Protein AF-A0A353PZ80-F1 (afdb_monomer)

Foldseek 3Di:
DDDPPDDPLQDDPPDPDDDPLVVLLVSLVSCVVVVVDVDSVVFSVQLVVVCVVDFQDPDPPDGDRGD

Mean predicted aligned error: 3.82 Å

Radius of gyration: 12.67 Å; Cα contacts (8 Å, |Δi|>4): 48; chains: 1; bounding box: 36×25×28 Å

Secondary structure (DSSP, 8-state):
-------GGG---S----SHHHHHHHHHHHHHHTTS-S-HHHHHHHHHHHHHTS--EEETTEE----

Structure (mmCIF, N/CA/C/O backbone):
data_AF-A0A353PZ80-F1
#
_entry.id   AF-A0A353PZ80-F1
#
loop_
_atom_site.group_PDB
_atom_site.id
_atom_site.type_symbol
_atom_site.label_atom_id
_atom_site.label_alt_id
_atom_site.label_comp_id
_atom_site.label_asym_id
_atom_site.label_entity_id
_atom_site.label_seq_id
_atom_site.pdbx_PDB_ins_code
_atom_site.Cartn_x
_atom_site.Cartn_y
_atom_site.Cartn_z
_atom_site.occupancy
_atom_site.B_iso_or_equiv
_atom_site.auth_seq_id
_atom_site.auth_comp_id
_atom_site.auth_asym_id
_atom_site.auth_atom_id
_atom_site.pdbx_PDB_model_num
ATOM 1 N N . MET A 1 1 ? -24.572 -8.326 -6.965 1.00 46.59 1 MET A N 1
ATOM 2 C CA . MET A 1 1 ? -24.115 -7.509 -5.821 1.00 46.59 1 MET A CA 1
ATOM 3 C C . MET A 1 1 ? -23.037 -6.568 -6.324 1.00 46.59 1 MET A C 1
ATOM 5 O O . MET A 1 1 ? -22.032 -7.046 -6.831 1.00 46.59 1 MET A O 1
ATOM 9 N N . LYS A 1 2 ? -23.274 -5.255 -6.275 1.00 52.19 2 LYS A N 1
ATOM 10 C CA . LYS A 1 2 ? -22.240 -4.244 -6.517 1.00 52.19 2 LYS A CA 1
ATOM 11 C C . LYS A 1 2 ? -21.582 -4.020 -5.157 1.00 52.19 2 LYS A C 1
ATOM 13 O O . LYS A 1 2 ? -22.241 -3.506 -4.263 1.00 52.19 2 LYS A O 1
ATOM 18 N N . TYR A 1 3 ? -20.371 -4.528 -4.958 1.00 63.28 3 TYR A N 1
ATOM 19 C CA . TYR A 1 3 ? -19.622 -4.200 -3.751 1.00 63.28 3 TYR A CA 1
ATOM 20 C C . TYR A 1 3 ? -19.037 -2.812 -3.966 1.00 63.28 3 TYR A C 1
ATOM 22 O O . TYR A 1 3 ? -18.251 -2.616 -4.894 1.00 63.28 3 TYR A O 1
ATOM 30 N N . ASP A 1 4 ? -19.439 -1.853 -3.141 1.00 66.00 4 ASP A N 1
ATOM 31 C CA . ASP A 1 4 ? -18.708 -0.599 -3.041 1.00 66.00 4 ASP A CA 1
ATOM 32 C C . ASP A 1 4 ? -17.349 -0.934 -2.410 1.00 66.00 4 ASP A C 1
ATOM 34 O O . ASP A 1 4 ? -17.232 -1.226 -1.222 1.00 66.00 4 ASP A O 1
ATOM 38 N N . LEU A 1 5 ? -16.324 -1.017 -3.259 1.00 76.56 5 LEU A N 1
ATOM 39 C CA . LEU A 1 5 ? -14.948 -1.348 -2.867 1.00 76.56 5 LEU A CA 1
ATOM 40 C C . LEU A 1 5 ? -14.159 -0.109 -2.426 1.00 76.56 5 LEU A C 1
ATOM 42 O O . LEU A 1 5 ? -13.041 -0.229 -1.932 1.00 76.56 5 LEU A O 1
ATOM 46 N N . VAL A 1 6 ? -14.735 1.080 -2.611 1.00 85.94 6 VAL A N 1
ATOM 47 C CA . VAL A 1 6 ? -14.109 2.364 -2.303 1.00 85.94 6 VAL A CA 1
ATOM 48 C C . VAL A 1 6 ? -15.059 3.177 -1.435 1.00 85.94 6 VAL A C 1
ATOM 50 O O . VAL A 1 6 ? -16.186 3.467 -1.831 1.00 85.94 6 VAL A O 1
ATOM 53 N N . TYR A 1 7 ? -14.573 3.574 -0.263 1.00 89.00 7 TYR A N 1
ATOM 54 C CA . TYR A 1 7 ? -15.292 4.402 0.701 1.00 89.00 7 TYR A CA 1
ATOM 55 C C . TYR A 1 7 ? -14.619 5.768 0.776 1.00 89.00 7 TYR A C 1
ATOM 57 O O . TYR A 1 7 ? -13.393 5.842 0.714 1.00 89.00 7 TYR A O 1
ATOM 65 N N . LYS A 1 8 ? -15.401 6.846 0.926 1.00 91.56 8 LYS A N 1
ATOM 66 C CA . LYS A 1 8 ? -14.865 8.219 1.006 1.00 91.56 8 LYS A CA 1
ATOM 67 C C . LYS A 1 8 ? -13.822 8.367 2.112 1.00 91.56 8 LYS A C 1
ATOM 69 O O . LYS A 1 8 ? -12.801 9.005 1.889 1.00 91.56 8 LYS A O 1
ATOM 74 N N . ASP A 1 9 ? -14.048 7.700 3.238 1.00 90.81 9 ASP A N 1
ATOM 75 C CA . ASP A 1 9 ? -13.151 7.714 4.396 1.00 90.81 9 ASP A CA 1
ATOM 76 C C . ASP A 1 9 ? -11.801 7.038 4.111 1.00 90.81 9 ASP A C 1
ATOM 78 O O . ASP A 1 9 ? -10.859 7.215 4.866 1.00 90.81 9 ASP A O 1
ATOM 82 N N . ASN A 1 10 ? -11.675 6.309 2.996 1.00 91.25 10 ASN A N 1
ATOM 83 C CA . ASN A 1 10 ? -10.435 5.672 2.552 1.00 91.25 10 ASN A CA 1
ATOM 84 C C . ASN A 1 10 ? -9.759 6.413 1.383 1.00 91.25 10 ASN A C 1
ATOM 86 O O . ASN A 1 10 ? -8.891 5.845 0.718 1.00 91.25 10 ASN A O 1
ATOM 90 N N . ILE A 1 11 ? -10.151 7.660 1.098 1.00 93.81 11 ILE A N 1
ATOM 91 C CA . ILE A 1 11 ? -9.559 8.485 0.037 1.00 93.81 11 ILE A CA 1
ATOM 92 C C . ILE A 1 11 ? -8.837 9.677 0.666 1.00 93.81 11 ILE A C 1
ATOM 94 O O . ILE A 1 11 ? -9.440 10.490 1.362 1.00 93.81 11 ILE A O 1
ATOM 98 N N . MET A 1 12 ? -7.550 9.828 0.352 1.00 93.62 12 MET A N 1
ATOM 99 C CA . MET A 1 12 ? -6.747 10.978 0.769 1.00 93.62 12 MET A CA 1
ATOM 100 C C . MET A 1 12 ? -6.331 11.792 -0.453 1.00 93.62 12 MET A C 1
ATOM 102 O O . MET A 1 12 ? -5.673 11.281 -1.356 1.00 93.62 12 MET A O 1
ATOM 106 N N . LEU A 1 13 ? -6.711 13.067 -0.475 1.00 94.62 13 LEU A N 1
ATOM 107 C CA . LEU A 1 13 ? -6.348 14.018 -1.525 1.00 94.62 13 LEU A CA 1
ATOM 108 C C . LEU A 1 13 ? -5.418 15.092 -0.957 1.00 94.62 13 LEU A C 1
ATOM 110 O O . LEU A 1 13 ? -5.427 15.355 0.244 1.00 94.62 13 LEU A O 1
ATOM 114 N N . CYS A 1 14 ? -4.638 15.733 -1.830 1.00 92.94 14 CYS A N 1
ATOM 115 C CA . CYS A 1 14 ? -3.768 16.860 -1.470 1.00 92.94 14 CYS A CA 1
ATOM 116 C C . CYS A 1 14 ? -2.772 16.542 -0.335 1.00 92.94 14 CYS A C 1
ATOM 118 O O . CYS A 1 14 ? -2.505 17.387 0.524 1.00 92.94 14 CYS A O 1
ATOM 120 N N . ILE A 1 15 ? -2.226 15.320 -0.320 1.00 93.31 15 ILE A N 1
ATOM 121 C CA . ILE A 1 15 ? -1.198 14.920 0.647 1.00 93.31 15 ILE A CA 1
ATOM 122 C C . ILE A 1 15 ? 0.084 15.745 0.454 1.00 93.31 15 ILE A C 1
ATOM 124 O O . ILE A 1 15 ? 0.416 16.151 -0.660 1.00 93.31 15 ILE A O 1
ATOM 128 N N . LYS A 1 16 ? 0.808 15.994 1.549 1.00 92.62 16 LYS A N 1
ATOM 129 C CA . LYS A 1 16 ? 2.059 16.783 1.562 1.00 92.62 16 LYS A CA 1
ATOM 130 C C . LYS A 1 16 ? 3.314 15.913 1.659 1.00 92.62 16 LYS A C 1
ATOM 132 O O . LYS A 1 16 ? 4.426 16.419 1.695 1.00 92.62 16 LYS A O 1
ATOM 137 N N . GLN A 1 17 ? 3.123 14.610 1.799 1.00 91.00 17 GLN A N 1
ATOM 138 C CA . GLN A 1 17 ? 4.169 13.625 1.988 1.00 91.00 17 GLN A CA 1
ATOM 139 C C . GLN A 1 17 ? 4.708 13.211 0.628 1.00 91.00 17 GLN A C 1
ATOM 141 O O . GLN A 1 17 ? 3.951 13.045 -0.329 1.00 91.00 17 GLN A O 1
ATOM 146 N N . HIS A 1 18 ? 6.020 13.022 0.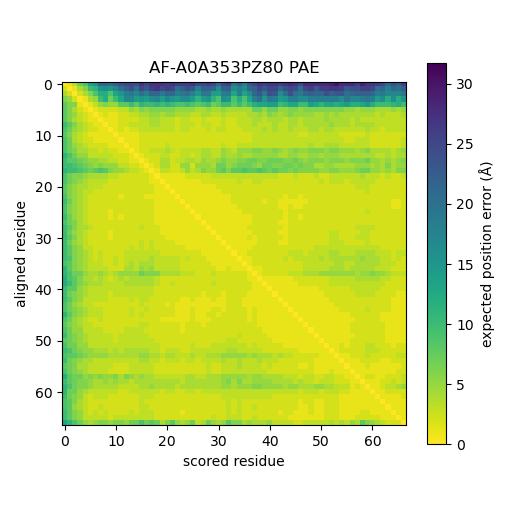561 1.00 89.31 18 HIS A N 1
ATOM 147 C CA . HIS A 1 18 ? 6.707 12.768 -0.703 1.00 89.31 18 HIS A CA 1
ATOM 148 C C . HIS A 1 18 ? 7.506 11.468 -0.685 1.00 89.31 18 HIS A C 1
ATOM 150 O O . HIS A 1 18 ? 7.863 10.956 -1.746 1.00 89.31 18 HIS A O 1
ATOM 156 N N . SER A 1 19 ? 7.772 10.895 0.494 1.00 94.25 19 SER A N 1
ATOM 157 C CA . SER A 1 19 ? 8.477 9.621 0.574 1.00 94.25 19 SER A CA 1
ATOM 158 C C . SER A 1 19 ? 7.515 8.434 0.582 1.00 94.25 19 SER A C 1
ATOM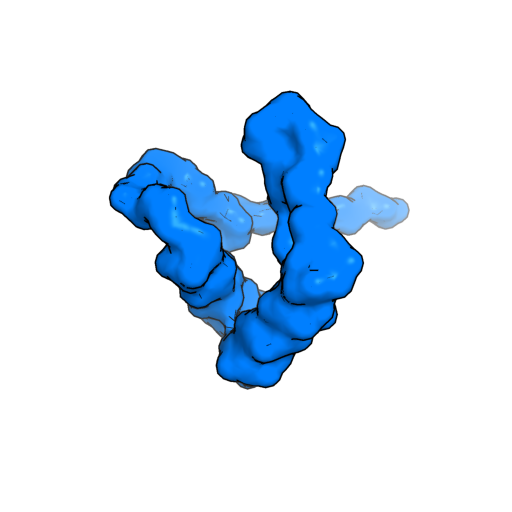 160 O O . SER A 1 19 ? 6.452 8.447 1.206 1.00 94.25 19 SER A O 1
ATOM 162 N N . LYS A 1 20 ? 7.954 7.340 -0.048 1.00 92.81 20 LYS A N 1
ATOM 163 C CA . LYS A 1 20 ? 7.266 6.042 -0.023 1.00 92.81 20 LYS A CA 1
ATOM 164 C C . LYS A 1 20 ? 6.902 5.608 1.404 1.00 92.81 20 LYS A C 1
ATOM 166 O O . LYS A 1 20 ? 5.806 5.111 1.635 1.00 92.81 20 LYS A O 1
ATOM 171 N N . LYS A 1 21 ? 7.808 5.828 2.364 1.00 94.38 21 LYS A N 1
ATOM 172 C CA . LYS A 1 21 ? 7.614 5.452 3.771 1.00 94.38 21 LYS A CA 1
ATOM 173 C C . LYS A 1 21 ? 6.503 6.220 4.449 1.00 94.38 21 LYS A C 1
ATOM 175 O O . LYS A 1 21 ? 5.665 5.609 5.109 1.00 94.38 21 LYS A O 1
ATOM 180 N N . GLU A 1 22 ? 6.483 7.532 4.277 1.00 95.69 22 GLU A N 1
ATOM 181 C CA . GLU A 1 22 ? 5.425 8.363 4.840 1.00 95.69 22 GLU A CA 1
ATOM 182 C C . GLU A 1 22 ? 4.066 7.995 4.244 1.00 95.69 22 GLU A C 1
ATOM 184 O O . GLU A 1 22 ? 3.106 7.835 4.993 1.00 95.69 22 GLU A O 1
ATOM 189 N N . ILE A 1 23 ? 3.999 7.780 2.924 1.00 95.62 23 ILE A N 1
ATOM 190 C CA . ILE A 1 23 ? 2.755 7.424 2.229 1.00 95.62 23 ILE A CA 1
ATOM 191 C C . ILE A 1 23 ? 2.230 6.058 2.695 1.00 95.62 23 ILE A C 1
ATOM 193 O O . ILE A 1 23 ? 1.065 5.948 3.066 1.00 95.62 23 ILE A O 1
ATOM 197 N N . ILE A 1 24 ? 3.075 5.021 2.745 1.00 95.88 24 ILE A N 1
ATOM 198 C CA . ILE A 1 24 ? 2.664 3.681 3.208 1.00 95.88 24 ILE A CA 1
ATOM 199 C C . ILE A 1 24 ? 2.227 3.714 4.679 1.00 95.88 24 ILE A C 1
ATOM 201 O O . ILE A 1 24 ? 1.221 3.103 5.039 1.00 95.88 24 ILE A O 1
ATOM 205 N N . THR A 1 25 ? 2.943 4.459 5.527 1.00 95.56 25 THR A N 1
ATOM 206 C CA . THR A 1 25 ? 2.594 4.608 6.950 1.00 95.56 25 THR A CA 1
ATOM 207 C C . THR A 1 25 ? 1.242 5.302 7.114 1.00 95.56 25 THR A C 1
ATOM 209 O O . THR A 1 25 ? 0.397 4.838 7.877 1.00 95.56 25 THR A O 1
ATOM 212 N N . MET A 1 26 ? 1.016 6.378 6.359 1.00 95.12 26 MET A N 1
ATOM 213 C CA . MET A 1 26 ? -0.243 7.119 6.343 1.00 95.12 26 MET A CA 1
ATOM 214 C C . MET A 1 26 ? -1.419 6.240 5.901 1.00 95.12 26 MET A C 1
ATOM 216 O O . MET A 1 26 ? -2.422 6.164 6.609 1.00 95.12 26 MET A O 1
ATOM 220 N N . LEU A 1 27 ? -1.284 5.534 4.773 1.00 94.81 27 LEU A N 1
ATOM 221 C CA . LEU A 1 27 ? -2.330 4.642 4.265 1.00 94.81 27 LEU A CA 1
ATOM 222 C C . LEU A 1 27 ? -2.617 3.491 5.240 1.00 94.81 27 LEU A C 1
ATOM 224 O O . LEU A 1 27 ? -3.772 3.130 5.448 1.00 94.81 27 LEU A O 1
ATOM 228 N N . SER A 1 28 ? -1.590 2.938 5.892 1.00 95.12 28 SER A N 1
ATOM 229 C CA . SER A 1 28 ? -1.783 1.910 6.920 1.00 95.12 28 SER A CA 1
ATOM 230 C C . SER A 1 28 ? -2.536 2.429 8.151 1.00 95.12 28 SER A C 1
ATOM 232 O O . SER A 1 28 ? -3.317 1.681 8.744 1.00 95.12 28 SER A O 1
ATOM 234 N N . GLY A 1 29 ? -2.324 3.694 8.529 1.00 94.44 29 GLY A N 1
ATOM 235 C CA . GLY A 1 29 ? -3.103 4.366 9.570 1.00 94.44 29 GLY A CA 1
ATOM 236 C C . GLY A 1 29 ? -4.580 4.463 9.191 1.00 94.44 29 GLY A C 1
ATOM 237 O O . GLY A 1 29 ? -5.430 3.989 9.943 1.00 94.44 29 GLY A O 1
ATOM 238 N N . LEU A 1 30 ? -4.864 4.950 7.979 1.00 94.25 30 LEU A N 1
ATOM 239 C CA . LEU A 1 30 ? -6.222 5.061 7.436 1.00 94.25 30 LEU A CA 1
ATOM 240 C C . LEU A 1 30 ? -6.960 3.712 7.445 1.00 94.25 30 LEU A C 1
ATOM 242 O O . LEU A 1 30 ? -8.080 3.598 7.934 1.00 94.25 30 LEU A O 1
ATOM 246 N N . LEU A 1 31 ? -6.301 2.648 6.975 1.00 93.19 31 LEU A N 1
ATOM 247 C CA . LEU A 1 31 ? -6.888 1.305 6.953 1.00 93.19 31 LEU A CA 1
ATOM 248 C C . LEU A 1 31 ? -7.134 0.730 8.356 1.00 93.19 31 LEU A C 1
ATOM 250 O O . LEU A 1 31 ? -8.052 -0.077 8.532 1.00 93.19 31 LEU A O 1
ATOM 254 N N . LYS A 1 32 ? -6.332 1.124 9.352 1.00 94.88 32 L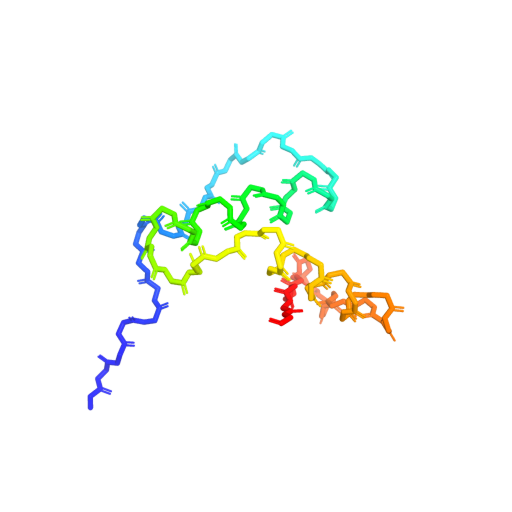YS A N 1
ATOM 255 C CA . LYS A 1 32 ? -6.549 0.742 10.752 1.00 94.88 32 LYS A CA 1
ATOM 256 C C . LYS A 1 32 ? -7.737 1.480 11.360 1.00 94.88 32 LYS A C 1
ATOM 258 O O . LYS A 1 32 ? -8.550 0.848 12.033 1.00 94.88 32 LYS A O 1
ATOM 263 N N . GLU A 1 33 ? -7.864 2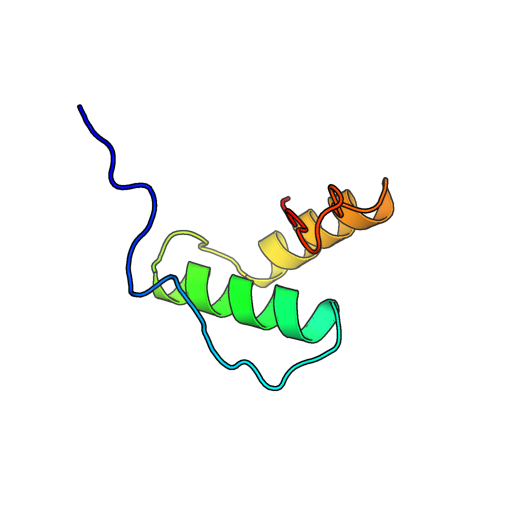.779 11.103 1.00 94.38 33 GLU A N 1
ATOM 264 C CA . GLU A 1 33 ? -9.019 3.584 11.529 1.00 94.38 33 GLU A CA 1
ATOM 265 C C . GLU A 1 33 ? -10.326 3.035 10.941 1.00 94.38 33 GLU A C 1
ATOM 267 O O . GLU A 1 33 ? -11.304 2.840 11.667 1.00 94.38 33 GLU A O 1
ATOM 272 N N . SER A 1 34 ? -10.293 2.633 9.669 1.00 92.00 34 SER A N 1
ATOM 273 C CA . SER A 1 34 ? -11.403 1.969 8.974 1.00 92.00 34 SER A CA 1
ATOM 274 C C . SER A 1 34 ? -11.614 0.501 9.367 1.00 92.00 34 SER A C 1
ATOM 276 O O . SER A 1 34 ? -12.466 -0.172 8.787 1.00 92.00 34 SER A O 1
ATOM 278 N N . LYS A 1 35 ? -10.857 -0.022 10.345 1.00 92.50 35 LYS A N 1
ATOM 279 C CA . LYS A 1 35 ? -10.932 -1.407 10.855 1.00 92.50 35 LYS A CA 1
ATOM 280 C C . LYS A 1 35 ? -10.711 -2.496 9.792 1.00 92.50 35 LYS A C 1
ATOM 282 O O . LYS A 1 35 ? -11.073 -3.649 10.016 1.00 92.50 35 LYS A O 1
ATOM 287 N N . ILE A 1 36 ? -10.092 -2.151 8.661 1.00 91.19 36 ILE A N 1
ATOM 288 C CA . ILE A 1 36 ? -9.712 -3.092 7.593 1.00 91.19 36 ILE A CA 1
ATOM 289 C C . ILE A 1 36 ? -8.423 -3.826 7.981 1.00 91.19 36 ILE A C 1
ATOM 291 O O . ILE A 1 36 ? -8.291 -5.028 7.758 1.00 91.19 36 ILE A O 1
ATOM 295 N N . VAL A 1 37 ? -7.482 -3.110 8.604 1.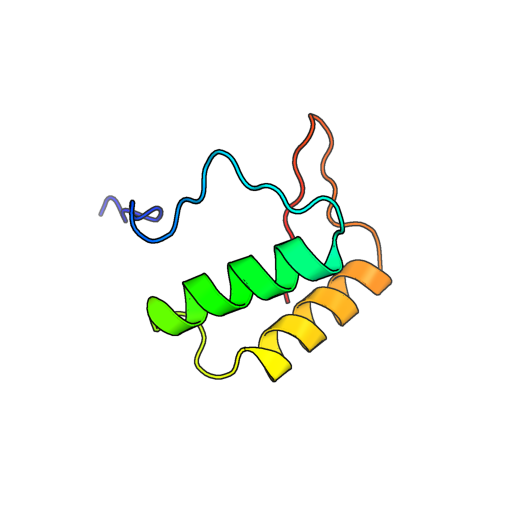00 92.94 37 VAL A N 1
ATOM 296 C CA . VAL A 1 37 ? -6.221 -3.658 9.120 1.00 92.94 37 VAL A CA 1
ATOM 297 C C . VAL A 1 37 ? -6.237 -3.625 10.646 1.00 92.94 37 VAL A C 1
ATOM 299 O O . VAL A 1 37 ? -6.481 -2.591 11.257 1.00 92.94 37 VAL A O 1
ATOM 302 N N . THR A 1 38 ? -5.931 -4.751 11.289 1.00 94.25 38 THR A N 1
ATOM 303 C CA . THR A 1 38 ? -5.917 -4.852 12.761 1.00 94.25 38 THR A CA 1
ATOM 304 C C . THR A 1 38 ? -4.557 -4.519 13.376 1.00 94.25 38 THR A C 1
ATOM 306 O O . THR A 1 38 ? -4.487 -4.067 14.518 1.00 94.25 38 THR A O 1
ATOM 309 N N . ASN A 1 39 ? -3.468 -4.699 12.622 1.00 95.38 39 ASN A N 1
ATOM 310 C CA . ASN A 1 39 ? -2.103 -4.411 13.057 1.00 95.38 39 ASN A CA 1
ATOM 311 C C . ASN A 1 39 ? -1.324 -3.685 11.947 1.00 95.38 39 ASN A C 1
ATOM 313 O O . ASN A 1 39 ? -0.840 -4.315 11.006 1.00 95.38 39 ASN A O 1
ATOM 317 N N . SER A 1 40 ? -1.202 -2.360 12.073 1.00 94.44 40 SER A N 1
ATOM 318 C CA . SER A 1 40 ? -0.510 -1.511 11.094 1.00 94.44 40 SER A CA 1
ATOM 319 C C . SER A 1 40 ? 0.959 -1.873 10.918 1.00 94.44 40 SER A C 1
ATOM 321 O O . SER A 1 40 ? 1.440 -1.879 9.795 1.00 94.44 40 SER A O 1
ATOM 323 N N . GLU A 1 41 ? 1.676 -2.209 11.990 1.00 96.06 41 GLU A N 1
ATOM 324 C CA . GLU A 1 41 ? 3.105 -2.530 11.900 1.00 96.06 41 GLU A CA 1
ATOM 325 C C . GLU A 1 41 ? 3.330 -3.805 11.084 1.00 96.06 41 GLU A C 1
ATOM 327 O O . GLU A 1 41 ? 4.120 -3.818 10.141 1.00 96.06 41 GLU A O 1
ATOM 332 N N . LYS A 1 42 ? 2.556 -4.858 11.378 1.00 97.12 42 LYS A N 1
ATOM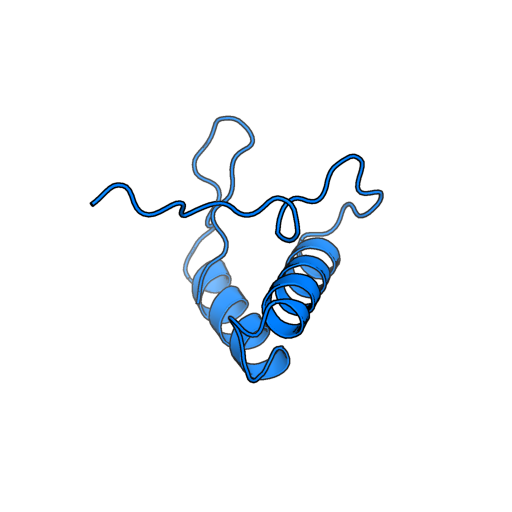 333 C CA . LYS A 1 42 ? 2.606 -6.106 10.611 1.00 97.12 42 LYS A CA 1
ATOM 334 C C . LYS A 1 42 ? 2.245 -5.879 9.140 1.00 97.12 42 LYS A C 1
ATOM 336 O O . LYS A 1 42 ? 2.890 -6.450 8.267 1.00 97.12 42 LYS A O 1
ATOM 341 N N . PHE A 1 43 ? 1.239 -5.048 8.872 1.00 97.00 43 PHE A N 1
ATOM 342 C CA . PHE A 1 43 ? 0.829 -4.711 7.511 1.00 97.00 43 PHE A CA 1
ATOM 343 C C . PHE A 1 43 ? 1.911 -3.931 6.756 1.00 97.00 43 PHE A C 1
ATOM 345 O O . PHE A 1 43 ? 2.261 -4.299 5.641 1.00 97.00 43 PHE A O 1
ATOM 352 N N . ILE A 1 44 ? 2.495 -2.901 7.373 1.00 97.62 44 ILE A N 1
ATOM 353 C CA . ILE A 1 44 ? 3.590 -2.121 6.781 1.00 97.62 44 ILE A CA 1
ATOM 354 C C . ILE A 1 44 ? 4.774 -3.035 6.452 1.00 97.62 44 ILE A C 1
ATOM 356 O O . ILE A 1 44 ? 5.305 -2.956 5.345 1.00 97.62 44 ILE A O 1
ATOM 360 N N . ASN A 1 45 ? 5.153 -3.932 7.367 1.00 97.88 45 ASN A N 1
ATOM 361 C CA . ASN A 1 45 ? 6.233 -4.890 7.128 1.00 97.88 45 ASN A CA 1
ATOM 362 C C . ASN A 1 45 ? 5.928 -5.796 5.929 1.00 97.88 45 ASN A C 1
ATOM 364 O O . ASN A 1 45 ? 6.767 -5.923 5.044 1.00 97.88 45 ASN A O 1
ATOM 368 N N . ALA A 1 46 ? 4.710 -6.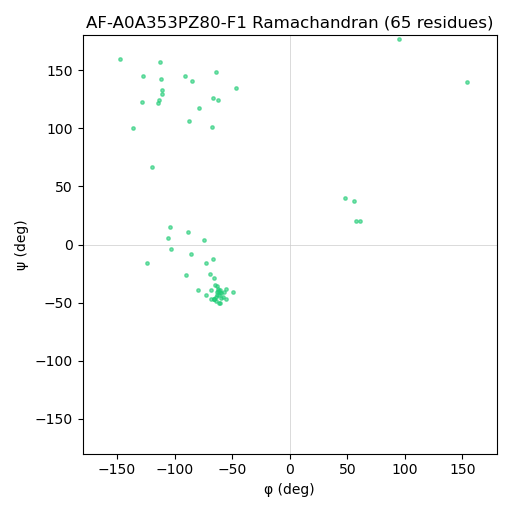337 5.835 1.00 97.88 46 ALA A N 1
ATOM 369 C CA . ALA A 1 46 ? 4.307 -7.162 4.697 1.00 97.88 46 ALA A CA 1
ATOM 370 C C . ALA A 1 46 ? 4.334 -6.384 3.364 1.00 97.88 46 ALA A C 1
ATOM 372 O O . ALA A 1 46 ? 4.798 -6.904 2.344 1.00 97.88 46 ALA A O 1
ATOM 373 N N . VAL A 1 47 ? 3.901 -5.116 3.375 1.00 97.62 47 VAL A N 1
ATOM 374 C CA . VAL A 1 47 ? 3.969 -4.226 2.205 1.00 97.62 47 VAL A CA 1
ATOM 375 C C . VAL A 1 47 ? 5.417 -4.006 1.769 1.00 97.62 47 VAL A C 1
ATOM 377 O O . VAL A 1 47 ? 5.727 -4.077 0.580 1.00 97.62 47 VAL A O 1
ATOM 380 N N . TYR A 1 48 ? 6.326 -3.776 2.716 1.00 97.31 48 TYR A N 1
ATOM 381 C CA . TYR A 1 48 ? 7.745 -3.617 2.411 1.00 97.31 48 TYR A CA 1
ATOM 382 C C . TYR A 1 48 ? 8.402 -4.906 1.936 1.00 97.31 48 TYR A C 1
ATOM 384 O O . TYR A 1 48 ? 9.179 -4.861 0.983 1.00 97.31 48 TYR A O 1
ATOM 392 N N . ASP A 1 49 ? 8.060 -6.050 2.523 1.00 97.81 49 ASP A N 1
ATOM 393 C CA . ASP A 1 49 ? 8.524 -7.350 2.043 1.00 97.81 49 ASP A CA 1
ATOM 394 C C . ASP A 1 49 ? 8.126 -7.554 0.580 1.00 97.81 49 ASP A C 1
ATOM 396 O O . ASP A 1 49 ? 8.919 -8.055 -0.220 1.00 97.81 49 ASP A O 1
ATOM 400 N N . ARG A 1 50 ? 6.908 -7.147 0.200 1.00 97.25 50 ARG A N 1
ATOM 401 C CA . ARG A 1 50 ? 6.451 -7.191 -1.191 1.00 97.25 50 ARG A CA 1
ATOM 402 C C . ARG A 1 50 ? 7.189 -6.205 -2.083 1.00 97.25 50 ARG A C 1
ATOM 404 O O . ARG A 1 50 ? 7.602 -6.597 -3.174 1.00 97.25 50 ARG A O 1
ATOM 411 N N . GLU A 1 51 ? 7.337 -4.962 -1.652 1.00 96.44 51 GLU A N 1
ATOM 412 C CA . GLU A 1 51 ? 7.998 -3.904 -2.417 1.00 96.44 51 GLU A CA 1
ATOM 413 C C . GLU A 1 51 ? 9.485 -4.216 -2.661 1.00 96.44 51 GLU A C 1
ATOM 415 O O . GLU A 1 51 ? 10.008 -3.963 -3.746 1.00 96.44 51 GLU A O 1
ATOM 420 N N . ASN A 1 52 ? 10.156 -4.839 -1.687 1.00 96.19 52 ASN A N 1
ATOM 421 C CA . ASN A 1 52 ? 11.561 -5.244 -1.776 1.00 96.19 52 ASN A CA 1
ATOM 422 C C . ASN A 1 52 ? 11.794 -6.386 -2.775 1.00 96.19 52 ASN A C 1
ATOM 424 O O . ASN A 1 52 ? 12.885 -6.500 -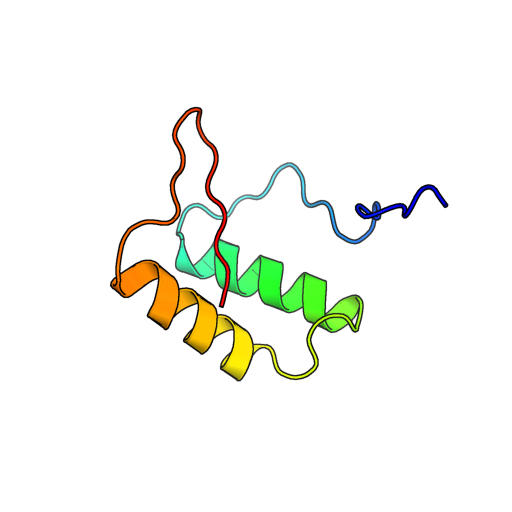3.328 1.00 96.19 52 ASN A O 1
ATOM 428 N N . ARG A 1 53 ? 10.776 -7.216 -3.050 1.00 96.62 53 ARG A N 1
ATOM 429 C CA . ARG A 1 53 ? 10.839 -8.223 -4.128 1.00 96.62 53 ARG A CA 1
ATOM 430 C C . ARG A 1 53 ? 10.752 -7.602 -5.523 1.00 96.62 53 ARG A C 1
ATOM 432 O O . ARG A 1 53 ? 11.057 -8.267 -6.508 1.00 96.62 53 ARG A O 1
ATOM 439 N N . GLY A 1 54 ? 10.318 -6.351 -5.612 1.00 95.12 54 GLY A N 1
ATOM 440 C CA . GLY A 1 54 ? 10.169 -5.612 -6.855 1.00 95.12 54 GLY A CA 1
ATOM 441 C C . GLY A 1 54 ? 9.115 -4.527 -6.702 1.00 95.12 54 GLY A C 1
ATOM 442 O O . GLY A 1 54 ? 8.062 -4.766 -6.104 1.00 95.12 54 GLY A O 1
ATOM 443 N N . SER A 1 55 ? 9.406 -3.360 -7.281 1.00 95.50 55 SER A N 1
ATOM 444 C CA . SER A 1 55 ? 8.536 -2.182 -7.254 1.00 95.50 55 SER A CA 1
ATOM 445 C C . SER A 1 55 ? 7.087 -2.536 -7.589 1.00 95.50 55 SER A C 1
ATOM 447 O O . SER A 1 55 ? 6.826 -3.254 -8.556 1.00 95.50 55 SER A O 1
ATOM 449 N N . THR A 1 56 ? 6.141 -2.010 -6.812 1.00 97.12 56 THR A N 1
ATOM 450 C CA . THR A 1 56 ? 4.701 -2.107 -7.112 1.00 97.12 56 THR A CA 1
ATOM 451 C C . THR A 1 56 ? 4.193 -0.961 -7.992 1.00 97.12 56 THR A C 1
ATOM 453 O O . THR A 1 56 ? 2.985 -0.803 -8.165 1.00 97.12 56 THR A O 1
ATOM 456 N N . TYR A 1 57 ? 5.099 -0.160 -8.562 1.00 97.00 57 TYR A N 1
ATOM 457 C CA . TYR A 1 57 ? 4.772 0.813 -9.602 1.00 97.00 57 TYR A CA 1
ATOM 458 C C . TYR A 1 57 ? 4.324 0.101 -10.883 1.00 97.00 57 TYR A C 1
ATOM 460 O O . TYR A 1 57 ? 5.049 -0.738 -11.417 1.00 97.00 57 TYR A O 1
ATOM 468 N N . CYS A 1 58 ? 3.146 0.461 -11.385 1.00 96.50 58 CYS A N 1
ATOM 469 C CA . CYS A 1 58 ? 2.522 -0.181 -12.542 1.00 96.50 58 CYS A CA 1
ATOM 470 C C . CYS A 1 58 ? 2.575 0.673 -13.819 1.00 96.50 58 CYS A C 1
ATOM 472 O O . CYS A 1 58 ? 2.000 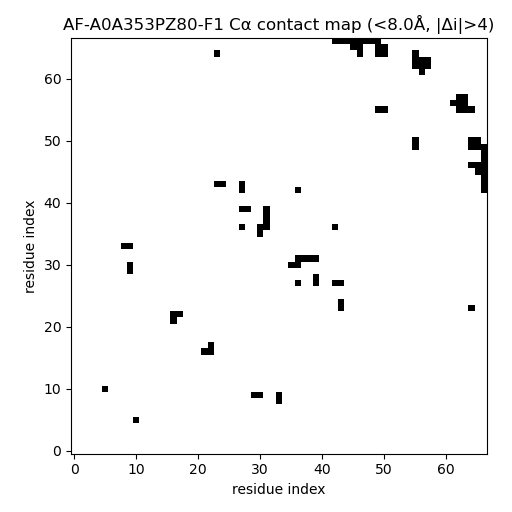0.270 -14.825 1.00 96.50 58 CYS A O 1
ATOM 474 N N . GLY A 1 59 ? 3.260 1.820 -13.801 1.00 95.50 59 GLY A N 1
ATOM 475 C CA . GLY A 1 59 ? 3.183 2.812 -14.878 1.00 95.50 59 GLY A CA 1
ATOM 476 C C . GLY A 1 59 ? 2.156 3.902 -14.575 1.00 95.50 59 GLY A C 1
ATOM 477 O O . GLY A 1 59 ? 1.506 3.872 -13.533 1.00 95.50 59 GLY A O 1
ATOM 478 N N . ASP A 1 60 ? 2.051 4.888 -15.467 1.00 96.56 60 ASP A N 1
ATOM 479 C CA . ASP A 1 60 ? 1.006 5.924 -15.452 1.00 96.56 60 ASP A CA 1
ATOM 480 C C . ASP A 1 60 ? 0.777 6.597 -14.090 1.00 96.56 60 ASP A C 1
ATOM 482 O O . ASP A 1 60 ? -0.352 6.868 -13.687 1.00 96.56 60 ASP A O 1
ATOM 486 N N . TYR A 1 61 ? 1.869 6.873 -13.366 1.00 94.25 61 TYR A N 1
ATOM 487 C CA . TYR A 1 61 ? 1.836 7.508 -12.043 1.00 94.25 61 TYR A CA 1
ATOM 488 C C . TYR A 1 61 ? 1.067 6.703 -10.970 1.00 94.25 61 TYR A C 1
ATOM 490 O O . TYR A 1 61 ? 0.697 7.257 -9.935 1.00 94.25 61 TYR A O 1
ATOM 498 N N . LEU A 1 62 ? 0.871 5.394 -11.178 1.00 95.31 62 LEU A N 1
ATOM 499 C CA . LEU A 1 62 ? 0.155 4.493 -10.276 1.00 95.31 62 LEU A CA 1
ATOM 500 C C . LEU A 1 62 ? 1.097 3.476 -9.617 1.00 95.31 62 LEU A C 1
ATOM 502 O O . LEU A 1 62 ? 1.883 2.795 -10.276 1.00 95.31 62 LEU A O 1
ATOM 506 N N . ALA A 1 63 ? 0.959 3.316 -8.302 1.00 96.06 63 ALA A N 1
ATOM 507 C CA . ALA A 1 63 ? 1.566 2.228 -7.546 1.00 96.06 63 ALA A CA 1
ATOM 508 C C . ALA A 1 63 ? 0.506 1.513 -6.704 1.00 96.06 63 ALA A C 1
ATOM 510 O O . ALA A 1 63 ? -0.416 2.148 -6.192 1.00 96.06 63 ALA A O 1
ATOM 511 N N . LEU A 1 64 ? 0.659 0.197 -6.550 1.00 95.44 64 LEU A N 1
ATOM 512 C CA . LEU A 1 64 ? -0.257 -0.661 -5.794 1.00 95.44 64 LEU A CA 1
ATOM 513 C C . LEU A 1 64 ? 0.478 -1.346 -4.629 1.00 95.44 64 LEU A C 1
ATOM 515 O O . LEU A 1 64 ? 0.661 -2.565 -4.668 1.00 95.44 64 LEU A O 1
ATOM 519 N N . PRO A 1 65 ? 0.939 -0.607 -3.602 1.00 95.62 65 PRO A N 1
ATOM 520 C CA . PRO A 1 65 ? 1.600 -1.214 -2.450 1.00 95.62 65 PRO A CA 1
ATOM 521 C C . PRO A 1 65 ? 0.633 -2.153 -1.707 1.00 95.62 65 PRO A C 1
ATOM 523 O O . PRO A 1 65 ? -0.456 -1.746 -1.307 1.00 95.62 65 PRO A O 1
ATOM 526 N N . HIS A 1 66 ? 1.028 -3.416 -1.535 1.00 94.50 66 HIS A N 1
ATOM 527 C CA . HIS A 1 66 ? 0.237 -4.481 -0.899 1.00 94.50 66 HIS A CA 1
ATOM 528 C C . HIS A 1 66 ? 1.150 -5.459 -0.157 1.00 94.50 66 HIS A C 1
ATOM 530 O O . HIS A 1 66 ? 2.333 -5.531 -0.478 1.00 94.50 66 HIS A O 1
ATOM 536 N N . GLY A 1 67 ? 0.608 -6.227 0.791 1.00 90.75 67 GLY A N 1
ATOM 537 C CA . GLY A 1 67 ? 1.350 -7.179 1.620 1.00 90.75 67 GLY A CA 1
ATOM 538 C C . GLY A 1 67 ? 0.439 -8.069 2.442 1.00 90.75 67 GLY A C 1
ATOM 539 O O . GLY A 1 67 ? -0.643 -7.579 2.833 1.00 90.75 67 GLY A O 1
#

Sequence (67 aa):
MKYDLVYKDNIMLCIKQHSKKEIITMLSGLLKESKIVTNSEKFINAVYDRENRGSTYCGDYLALPHG

Solvent-accessible surface area (backbone atoms only — not comparable to full-atom values): 4301 Å² total; per-residue (Å²): 135,88,77,83,87,74,54,76,90,77,62,88,75,90,75,88,70,82,49,72,66,55,49,51,51,50,52,37,48,49,35,36,75,70,67,75,39,93,50,46,67,64,43,52,51,34,23,46,60,43,37,73,77,44,74,44,63,75,55,95,94,42,66,62,85,51,94

pLDDT: mean 92.02, std 9.57, range [46.59, 97.88]